Protein AF-A0A370LIV4-F1 (afdb_monomer)

Structure (mmCIF, N/CA/C/O backbone):
data_AF-A0A370LIV4-F1
#
_entry.id   AF-A0A370LIV4-F1
#
loop_
_atom_site.group_PDB
_atom_site.id
_atom_site.type_symbol
_atom_site.label_atom_id
_atom_site.label_alt_id
_atom_site.label_comp_id
_atom_site.label_asym_id
_atom_site.label_entity_id
_atom_site.label_seq_id
_atom_site.pdbx_PDB_ins_code
_atom_site.Cartn_x
_atom_site.Cartn_y
_atom_site.Cartn_z
_atom_site.occupancy
_atom_site.B_iso_or_equiv
_atom_site.auth_seq_id
_atom_site.auth_comp_id
_atom_site.auth_asym_id
_atom_site.auth_atom_id
_atom_site.pdbx_PDB_model_num
ATOM 1 N N . MET A 1 1 ? 11.289 -4.713 -11.083 1.00 63.22 1 MET A N 1
ATOM 2 C CA . MET A 1 1 ? 10.665 -3.385 -10.958 1.00 63.22 1 MET A CA 1
ATOM 3 C C . MET A 1 1 ? 11.166 -2.458 -12.043 1.00 63.22 1 MET A C 1
ATOM 5 O O . MET A 1 1 ? 12.280 -1.937 -11.963 1.00 63.22 1 MET A O 1
ATOM 9 N N . SER A 1 2 ? 10.345 -2.308 -13.073 1.00 83.94 2 SER A N 1
ATOM 10 C CA . SER A 1 2 ? 10.492 -1.308 -14.118 1.00 83.94 2 SER A CA 1
ATOM 11 C C . SER A 1 2 ? 10.261 0.105 -13.552 1.00 83.94 2 SER A C 1
ATOM 13 O O . SER A 1 2 ? 9.682 0.261 -12.473 1.00 83.94 2 SER A O 1
ATOM 15 N N . PRO A 1 3 ? 10.710 1.157 -14.255 1.00 84.69 3 PRO A N 1
ATOM 16 C CA . PRO A 1 3 ? 10.422 2.538 -13.870 1.00 84.69 3 PRO A CA 1
ATOM 17 C C . PRO A 1 3 ? 8.920 2.828 -13.722 1.00 84.69 3 PRO A C 1
ATOM 19 O O . PRO A 1 3 ? 8.533 3.501 -12.774 1.00 84.69 3 PRO A O 1
ATOM 22 N N . ILE A 1 4 ? 8.091 2.251 -14.596 1.00 82.81 4 ILE A N 1
ATOM 23 C CA . ILE A 1 4 ? 6.630 2.425 -14.601 1.00 82.81 4 ILE A CA 1
ATOM 24 C C . ILE A 1 4 ? 6.001 1.776 -13.363 1.00 82.81 4 ILE A C 1
ATOM 26 O O . ILE A 1 4 ? 5.159 2.374 -12.703 1.00 82.81 4 ILE A O 1
ATOM 30 N N . GLU A 1 5 ? 6.451 0.572 -12.999 1.00 79.31 5 GLU A N 1
ATOM 31 C CA . GLU A 1 5 ? 5.989 -0.104 -11.779 1.00 79.31 5 GLU A CA 1
ATOM 32 C C . GLU A 1 5 ? 6.329 0.717 -10.529 1.00 79.31 5 GLU A C 1
ATOM 34 O O . GLU A 1 5 ? 5.489 0.862 -9.647 1.00 79.31 5 GLU A O 1
ATOM 39 N N . ARG A 1 6 ? 7.525 1.323 -10.469 1.00 87.19 6 ARG A N 1
ATOM 40 C CA . ARG A 1 6 ? 7.885 2.203 -9.344 1.00 87.19 6 ARG A CA 1
ATOM 41 C C . ARG A 1 6 ? 7.032 3.461 -9.278 1.00 87.19 6 ARG A C 1
ATOM 43 O O . ARG A 1 6 ? 6.729 3.911 -8.182 1.00 87.19 6 ARG A O 1
ATOM 50 N N . GLU A 1 7 ? 6.705 4.060 -10.416 1.00 86.50 7 GLU A N 1
ATOM 51 C CA . GLU A 1 7 ? 5.859 5.253 -10.457 1.00 86.50 7 GLU A CA 1
ATOM 52 C C . GLU A 1 7 ? 4.441 4.942 -9.966 1.00 86.50 7 GLU A C 1
ATOM 54 O O . GLU A 1 7 ? 3.899 5.674 -9.142 1.00 86.50 7 GLU A O 1
ATOM 59 N N . HIS A 1 8 ? 3.884 3.798 -10.371 1.00 82.94 8 HIS A N 1
ATOM 60 C CA . HIS A 1 8 ? 2.605 3.327 -9.844 1.00 82.94 8 HIS A CA 1
ATOM 61 C C . HIS A 1 8 ? 2.646 3.069 -8.337 1.00 82.94 8 HIS A C 1
ATOM 63 O O . HIS A 1 8 ? 1.741 3.503 -7.630 1.00 82.94 8 HIS A O 1
ATOM 69 N N . MET A 1 9 ? 3.694 2.414 -7.833 1.00 86.06 9 MET A N 1
ATOM 70 C CA . MET A 1 9 ? 3.839 2.197 -6.391 1.00 86.06 9 MET A CA 1
ATOM 71 C C . MET A 1 9 ? 3.906 3.515 -5.622 1.00 86.06 9 MET A C 1
ATOM 73 O O . MET A 1 9 ? 3.216 3.655 -4.623 1.00 86.06 9 MET A O 1
ATOM 77 N N . LYS A 1 10 ? 4.643 4.511 -6.130 1.00 89.31 10 LYS A N 1
ATOM 78 C CA . LYS A 1 10 ? 4.691 5.848 -5.519 1.00 89.31 10 LYS A CA 1
ATOM 79 C C . LYS A 1 10 ? 3.323 6.523 -5.471 1.00 89.31 10 LYS A C 1
ATOM 81 O O . LYS A 1 10 ? 2.988 7.137 -4.467 1.00 89.31 10 LYS A O 1
ATOM 86 N N . SER A 1 11 ? 2.525 6.402 -6.532 1.00 87.12 11 SER A N 1
ATOM 87 C CA . SER A 1 11 ? 1.167 6.958 -6.544 1.00 87.12 11 SER A CA 1
ATOM 88 C C . SER A 1 11 ? 0.259 6.278 -5.515 1.00 87.12 11 SER A C 1
ATOM 90 O O . SER A 1 11 ? -0.558 6.940 -4.880 1.00 87.12 11 SER A O 1
ATOM 92 N N . ILE A 1 12 ? 0.411 4.966 -5.328 1.00 85.75 12 ILE A N 1
ATOM 93 C CA . ILE A 1 12 ? -0.316 4.213 -4.302 1.00 85.75 12 ILE A CA 1
ATOM 94 C C . ILE A 1 12 ? 0.158 4.615 -2.900 1.00 85.75 12 ILE A C 1
ATOM 96 O O . ILE A 1 12 ? -0.676 4.834 -2.028 1.00 85.75 12 ILE A O 1
ATOM 100 N N . ASP A 1 13 ? 1.464 4.787 -2.694 1.00 89.25 13 ASP A N 1
ATOM 101 C CA . ASP A 1 13 ? 2.020 5.274 -1.426 1.00 89.25 13 ASP A CA 1
ATOM 102 C C . ASP A 1 13 ? 1.447 6.650 -1.061 1.00 89.25 13 ASP A C 1
ATOM 104 O O . ASP A 1 13 ? 1.033 6.873 0.075 1.00 89.25 13 ASP A O 1
ATOM 108 N N . GLU A 1 14 ? 1.362 7.569 -2.025 1.00 89.62 14 GLU A N 1
ATOM 109 C CA . GLU A 1 14 ? 0.749 8.885 -1.821 1.00 89.62 14 GLU A CA 1
ATOM 11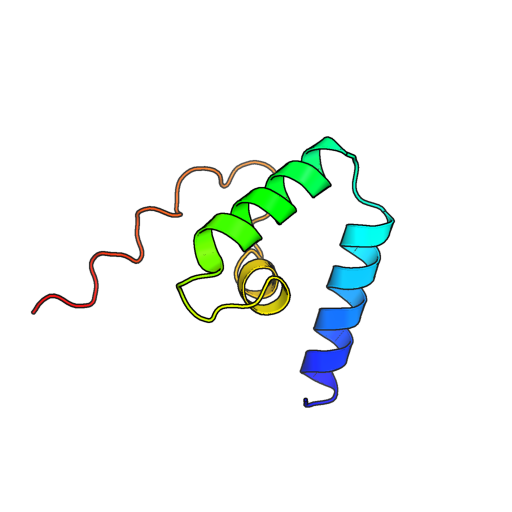0 C C . GLU A 1 14 ? -0.744 8.786 -1.484 1.00 89.62 14 GLU A C 1
ATOM 112 O O . GLU A 1 14 ? -1.229 9.544 -0.643 1.00 89.62 14 GLU A O 1
ATOM 117 N N . GLN A 1 15 ? -1.476 7.849 -2.090 1.00 86.06 15 GLN A N 1
ATOM 118 C CA . GLN A 1 15 ? -2.877 7.602 -1.742 1.00 86.06 15 GLN A CA 1
ATOM 119 C C . GLN A 1 15 ? -3.014 7.060 -0.320 1.00 86.06 15 GLN A C 1
ATOM 121 O O . GLN A 1 15 ? -3.841 7.564 0.427 1.00 86.06 15 GLN A O 1
ATOM 126 N N . ILE A 1 16 ? -2.177 6.105 0.089 1.00 86.56 16 ILE A N 1
ATOM 127 C CA . ILE A 1 16 ? -2.179 5.552 1.451 1.00 86.56 16 ILE A CA 1
ATOM 128 C C . ILE A 1 16 ? -1.845 6.642 2.477 1.00 86.56 16 ILE A C 1
ATOM 130 O O . ILE A 1 16 ? -2.504 6.746 3.507 1.00 86.56 16 ILE A O 1
ATOM 134 N N . LEU A 1 17 ? -0.850 7.486 2.196 1.00 91.00 17 LEU A N 1
ATOM 135 C CA . LEU A 1 17 ? -0.432 8.554 3.109 1.00 91.00 17 LEU A CA 1
ATOM 136 C C . LEU A 1 17 ? -1.503 9.635 3.307 1.00 91.00 17 LEU A C 1
ATOM 138 O O . LEU A 1 17 ? -1.555 10.240 4.376 1.00 91.00 17 LEU A O 1
ATOM 142 N N . ASN A 1 18 ? -2.334 9.882 2.292 1.00 90.31 18 ASN A N 1
ATOM 143 C CA . ASN A 1 18 ? -3.386 10.901 2.330 1.00 90.31 18 ASN A CA 1
ATOM 144 C C . ASN A 1 18 ? -4.794 10.326 2.559 1.00 90.31 18 ASN A C 1
ATOM 146 O O . ASN A 1 18 ? -5.754 11.095 2.633 1.00 90.31 18 ASN A O 1
ATOM 150 N N . ALA A 1 19 ? -4.930 9.004 2.654 1.00 88.56 19 ALA A N 1
ATOM 151 C CA . ALA A 1 19 ? -6.209 8.335 2.822 1.00 88.56 19 ALA A CA 1
ATOM 152 C C . ALA A 1 19 ? -6.827 8.633 4.189 1.00 88.56 19 ALA A C 1
ATOM 154 O O . ALA A 1 19 ? -6.154 8.776 5.215 1.00 88.56 19 ALA A O 1
ATOM 155 N N . THR A 1 20 ? -8.152 8.680 4.206 1.00 91.94 20 THR A N 1
ATOM 156 C CA . THR A 1 20 ? -8.921 8.714 5.444 1.00 91.94 20 THR A CA 1
ATOM 157 C C . THR A 1 20 ? -8.834 7.367 6.174 1.00 91.94 20 THR A C 1
ATOM 159 O O . THR A 1 20 ? -8.560 6.334 5.557 1.00 91.94 20 THR A O 1
ATOM 162 N N . PRO A 1 21 ? -9.112 7.324 7.490 1.00 91.06 21 PRO A N 1
ATOM 163 C CA . PRO A 1 21 ? -9.129 6.067 8.237 1.00 91.06 21 PRO A CA 1
ATOM 164 C C . PRO A 1 21 ? -10.066 5.000 7.646 1.00 91.06 21 PRO A C 1
ATOM 166 O O . PRO A 1 21 ? -9.729 3.822 7.671 1.00 91.06 21 PRO A O 1
ATOM 169 N N . GLU A 1 22 ? -11.207 5.405 7.079 1.00 88.00 22 GLU A N 1
ATOM 170 C CA . GLU A 1 22 ? -12.164 4.491 6.439 1.00 88.00 22 GLU A CA 1
ATOM 171 C C . GLU A 1 22 ? -11.594 3.875 5.151 1.00 88.00 22 GLU A C 1
ATOM 173 O O . GLU A 1 22 ? -11.711 2.671 4.919 1.00 88.00 22 GLU A O 1
ATOM 178 N N . GLU A 1 23 ? -10.925 4.681 4.326 1.00 84.69 23 GLU A N 1
ATOM 179 C CA . GLU A 1 23 ? -10.263 4.204 3.108 1.00 84.69 23 GLU A CA 1
ATOM 180 C C . GLU A 1 23 ? -9.093 3.270 3.438 1.00 84.69 23 GLU A C 1
ATOM 182 O O . GLU A 1 23 ? -8.924 2.238 2.787 1.00 84.69 23 GLU A O 1
ATOM 187 N N . LEU A 1 24 ? -8.325 3.582 4.486 1.00 88.06 24 LEU A N 1
ATOM 188 C CA . LEU A 1 24 ? -7.254 2.716 4.981 1.00 88.06 24 LEU A CA 1
ATOM 189 C C . LEU A 1 24 ? -7.787 1.369 5.478 1.00 88.06 24 LEU A C 1
ATOM 191 O O . LEU A 1 24 ? -7.201 0.331 5.174 1.00 88.06 24 LEU A O 1
ATOM 195 N N . GLU A 1 25 ? -8.911 1.363 6.192 1.00 89.50 25 GLU A N 1
ATOM 196 C CA . GLU A 1 25 ? -9.541 0.131 6.671 1.00 89.50 25 GLU A CA 1
ATOM 197 C C . GLU A 1 25 ? -10.022 -0.744 5.502 1.00 89.50 25 GLU A C 1
ATOM 199 O O . GLU A 1 25 ? -9.825 -1.964 5.499 1.00 89.50 25 GLU A O 1
ATOM 204 N N . GLN A 1 26 ? -10.580 -0.130 4.454 1.00 86.19 26 GLN A N 1
ATOM 205 C CA . GLN A 1 26 ? -10.951 -0.845 3.231 1.00 86.19 26 GLN A CA 1
ATOM 206 C C . GLN A 1 26 ? -9.733 -1.416 2.498 1.00 86.19 26 GLN A C 1
ATOM 208 O O . GLN A 1 26 ? -9.764 -2.578 2.087 1.00 86.19 26 GLN A O 1
ATOM 213 N N . MET A 1 27 ? -8.659 -0.635 2.352 1.00 85.38 27 MET A N 1
ATOM 214 C CA . MET A 1 27 ? -7.404 -1.104 1.756 1.00 85.38 27 MET A CA 1
ATOM 215 C C . MET A 1 27 ? -6.824 -2.287 2.537 1.00 85.38 27 MET A C 1
ATOM 217 O O . MET A 1 27 ? -6.460 -3.304 1.947 1.00 85.38 27 MET A O 1
ATOM 221 N N . GLN A 1 28 ? -6.808 -2.196 3.866 1.00 87.19 28 GLN A N 1
ATOM 222 C CA . GLN A 1 28 ? -6.294 -3.251 4.733 1.00 87.19 28 GLN A CA 1
ATOM 223 C C . GLN A 1 28 ? -7.143 -4.524 4.662 1.00 87.19 28 GLN A C 1
ATOM 225 O O . GLN A 1 28 ? -6.604 -5.630 4.656 1.00 87.19 28 GLN A O 1
ATOM 230 N N . LYS A 1 29 ? -8.466 -4.392 4.538 1.00 88.06 29 LYS A N 1
ATOM 231 C CA . LYS A 1 29 ? -9.358 -5.533 4.312 1.00 88.06 29 LYS A CA 1
ATOM 232 C C . LYS A 1 29 ? -9.059 -6.238 2.989 1.00 88.06 29 LYS A C 1
ATOM 234 O O . LYS A 1 29 ? -9.004 -7.464 2.952 1.00 88.06 29 LYS A O 1
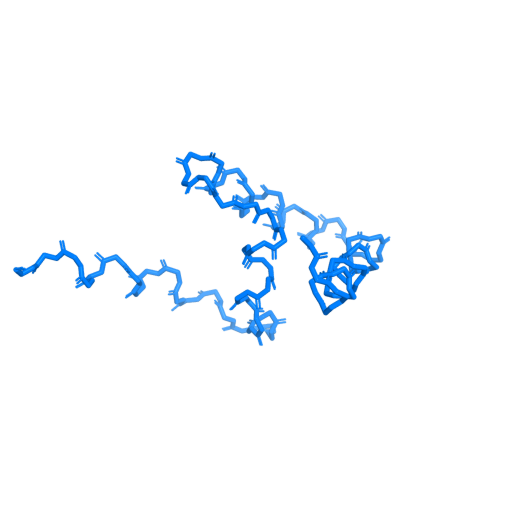ATOM 239 N N . VAL A 1 30 ? -8.841 -5.476 1.917 1.00 83.56 30 VAL A N 1
ATOM 240 C CA . VAL A 1 30 ? -8.494 -6.032 0.599 1.00 83.56 30 VAL A CA 1
ATOM 241 C C . VAL A 1 30 ? -7.144 -6.751 0.627 1.00 83.56 30 VAL A C 1
ATOM 243 O O . VAL A 1 30 ? -7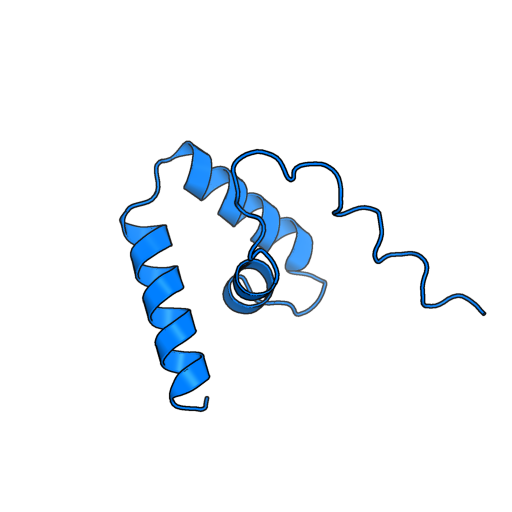.013 -7.795 -0.012 1.00 83.56 30 VAL A O 1
ATOM 246 N N . ASP A 1 31 ? -6.162 -6.233 1.366 1.00 84.56 31 ASP A N 1
ATOM 247 C CA . ASP A 1 31 ? -4.864 -6.891 1.553 1.00 84.56 31 ASP A CA 1
ATOM 248 C C . ASP A 1 31 ? -5.006 -8.213 2.325 1.00 84.56 31 ASP A C 1
ATOM 250 O O . ASP A 1 31 ? -4.561 -9.259 1.851 1.00 84.56 31 ASP A O 1
ATOM 254 N N . LEU A 1 32 ? -5.734 -8.205 3.448 1.00 85.88 32 LEU A N 1
ATOM 255 C CA . LEU A 1 32 ? -6.013 -9.404 4.249 1.00 85.88 32 LEU A CA 1
ATOM 256 C C . LEU A 1 32 ? -6.741 -10.490 3.445 1.00 85.88 32 LEU A C 1
ATOM 258 O O . LEU A 1 32 ? -6.362 -11.662 3.498 1.00 85.88 32 LEU A O 1
ATOM 262 N N . ASP A 1 33 ? -7.747 -10.108 2.656 1.00 84.12 33 ASP A N 1
ATOM 263 C CA . ASP A 1 33 ? -8.511 -11.038 1.817 1.00 84.12 33 ASP A CA 1
ATOM 264 C C . ASP A 1 33 ? -7.657 -11.653 0.689 1.00 84.12 33 ASP A C 1
ATOM 266 O O . ASP A 1 33 ? -7.955 -12.750 0.202 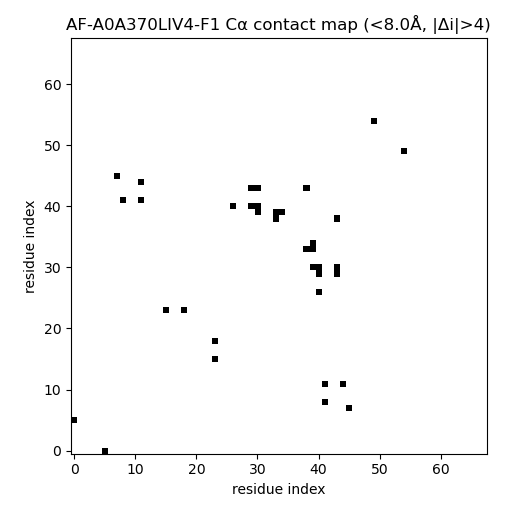1.00 84.12 33 ASP A O 1
ATOM 270 N N . ASN A 1 34 ? -6.581 -10.975 0.273 1.00 78.56 34 ASN A N 1
ATOM 271 C CA . ASN A 1 34 ? -5.692 -11.414 -0.805 1.00 78.56 34 ASN A CA 1
ATOM 272 C C . ASN A 1 34 ? -4.340 -11.964 -0.334 1.00 78.56 34 ASN A C 1
ATOM 274 O O . ASN A 1 34 ? -3.580 -12.481 -1.159 1.00 78.56 34 ASN A O 1
ATOM 278 N N . GLN A 1 35 ? -4.068 -11.960 0.973 1.00 75.31 35 GLN A N 1
ATOM 279 C CA . GLN A 1 35 ? -2.797 -12.394 1.555 1.00 75.31 35 GLN A CA 1
ATOM 280 C C . GLN A 1 35 ? -2.449 -13.858 1.219 1.00 75.31 35 GLN A C 1
ATOM 282 O O . GLN A 1 35 ? -1.282 -14.205 1.046 1.00 75.31 35 GLN A O 1
ATOM 287 N N . LEU A 1 36 ? -3.460 -14.722 1.062 1.00 82.00 36 LEU A N 1
ATOM 288 C CA . LEU A 1 36 ? -3.286 -16.129 0.666 1.00 82.00 36 LEU A CA 1
ATOM 289 C C . LEU A 1 36 ? -3.228 -16.342 -0.855 1.00 82.00 36 LEU A C 1
ATOM 291 O O . LEU A 1 36 ? -2.871 -17.427 -1.310 1.00 82.00 36 LEU A O 1
ATOM 295 N N . ASN A 1 37 ? -3.556 -15.317 -1.644 1.00 77.12 37 ASN A N 1
ATOM 296 C CA . ASN A 1 37 ? -3.586 -15.379 -3.107 1.00 77.12 37 ASN A CA 1
ATOM 297 C C . ASN A 1 37 ? -2.241 -14.973 -3.735 1.00 77.12 37 ASN A C 1
ATOM 299 O O . ASN A 1 37 ? -2.122 -14.941 -4.958 1.00 77.12 37 ASN A O 1
ATOM 303 N N . GLY A 1 38 ? -1.239 -14.630 -2.914 1.00 74.25 38 GLY A N 1
ATOM 304 C CA . GLY A 1 38 ? 0.074 -14.172 -3.377 1.00 74.25 38 GLY A CA 1
ATOM 305 C C . GLY A 1 38 ? 0.033 -12.831 -4.118 1.00 74.25 38 GLY A C 1
ATOM 306 O O . GLY A 1 38 ? 0.951 -12.529 -4.873 1.00 74.25 38 GLY A O 1
ATOM 307 N N . THR A 1 39 ? -1.039 -12.056 -3.940 1.00 81.12 39 THR A N 1
ATOM 308 C CA . THR A 1 39 ? -1.225 -10.734 -4.551 1.00 81.12 39 THR A CA 1
ATOM 309 C C . THR A 1 39 ? -0.874 -9.675 -3.518 1.00 81.12 39 THR A C 1
ATOM 311 O O . THR A 1 39 ? -1.355 -9.748 -2.390 1.00 81.12 39 THR A O 1
ATOM 314 N N . THR A 1 40 ? -0.029 -8.712 -3.883 1.00 80.88 40 THR A N 1
ATOM 315 C CA . THR A 1 40 ? 0.315 -7.608 -2.979 1.00 80.88 40 THR A CA 1
ATOM 316 C C . THR A 1 40 ? -0.747 -6.517 -3.030 1.00 80.88 40 THR A C 1
ATOM 318 O O . THR A 1 40 ? -1.490 -6.411 -4.009 1.00 80.88 40 THR A O 1
ATOM 321 N N . ILE A 1 41 ? -0.785 -5.649 -2.017 1.00 80.06 41 ILE A N 1
ATOM 322 C CA . ILE A 1 41 ? -1.668 -4.482 -2.038 1.00 80.06 4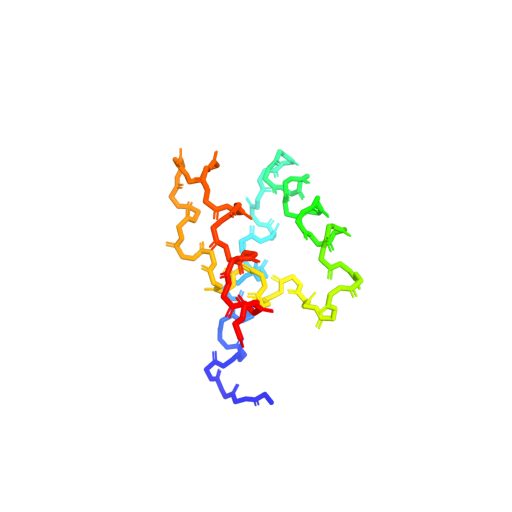1 ILE A CA 1
ATOM 323 C C . ILE A 1 41 ? -1.451 -3.608 -3.281 1.00 80.06 41 ILE A C 1
ATOM 325 O O . ILE A 1 41 ? -2.414 -3.129 -3.865 1.00 80.06 41 ILE A O 1
ATOM 329 N N . TYR A 1 42 ? -0.214 -3.478 -3.767 1.00 82.81 42 TYR A N 1
ATOM 330 C CA . TYR A 1 42 ? 0.074 -2.712 -4.980 1.00 82.81 42 TYR A CA 1
ATOM 331 C C . TYR A 1 42 ? -0.567 -3.348 -6.215 1.00 82.81 42 TYR A C 1
ATOM 333 O O . TYR A 1 42 ? -1.152 -2.648 -7.034 1.00 82.81 42 TYR A O 1
ATOM 341 N N . ASP A 1 43 ? -0.536 -4.675 -6.325 1.00 80.19 43 ASP A N 1
ATOM 342 C CA . ASP A 1 43 ? -1.174 -5.390 -7.435 1.00 80.19 43 ASP A CA 1
ATOM 343 C C . ASP A 1 43 ? -2.707 -5.322 -7.349 1.00 80.19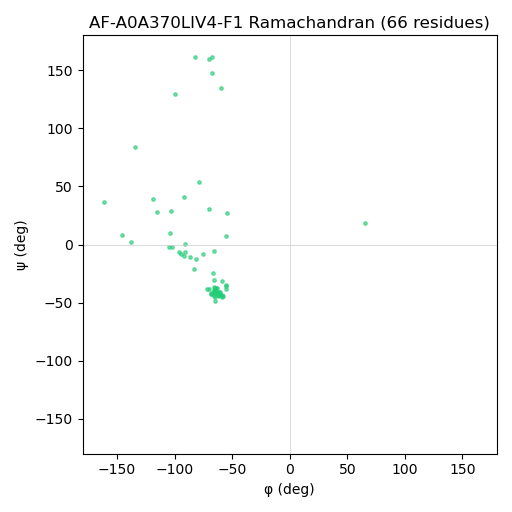 43 ASP A C 1
ATOM 345 O O . ASP A 1 43 ? -3.394 -5.164 -8.364 1.00 80.19 43 ASP A O 1
ATOM 349 N N . ALA A 1 44 ? -3.248 -5.404 -6.130 1.00 77.75 44 ALA A N 1
ATOM 350 C CA . ALA A 1 44 ? -4.677 -5.280 -5.869 1.00 77.75 44 ALA A CA 1
ATOM 351 C C . ALA A 1 44 ? -5.192 -3.868 -6.199 1.00 77.75 44 ALA A C 1
ATOM 353 O O . ALA A 1 44 ? -6.263 -3.730 -6.795 1.00 77.75 44 ALA A O 1
ATOM 354 N N . LEU A 1 45 ? -4.402 -2.839 -5.874 1.00 73.94 45 LEU A N 1
ATOM 355 C CA . LEU A 1 45 ? -4.736 -1.431 -6.083 1.00 73.94 45 LEU A CA 1
ATOM 356 C C . LEU A 1 45 ? -4.442 -0.928 -7.515 1.00 73.94 45 LEU A C 1
ATOM 358 O O . LEU A 1 45 ? -5.032 0.048 -7.973 1.00 73.94 45 LEU A O 1
ATOM 362 N N . VAL A 1 46 ? -3.570 -1.600 -8.276 1.00 67.44 46 VAL A N 1
ATOM 363 C CA . VAL A 1 46 ? -3.332 -1.286 -9.701 1.00 67.44 46 VAL A CA 1
ATOM 364 C C . VAL A 1 46 ? -4.513 -1.711 -10.579 1.00 67.44 46 VAL A C 1
ATOM 366 O O . VAL A 1 46 ? -4.870 -1.005 -11.525 1.00 67.44 46 VAL A O 1
ATOM 369 N N . ASN A 1 47 ? -5.134 -2.857 -10.284 1.00 54.59 47 ASN A N 1
ATOM 370 C CA . ASN A 1 47 ? -6.289 -3.361 -11.039 1.00 54.59 47 ASN A CA 1
ATOM 371 C C . ASN A 1 47 ? -7.613 -2.716 -10.627 1.00 54.59 47 ASN A C 1
ATOM 373 O O . ASN A 1 47 ? -8.614 -2.832 -11.333 1.00 54.59 47 ASN A O 1
ATOM 377 N N . SER A 1 48 ? -7.619 -1.997 -9.514 1.00 53.81 48 SER A N 1
ATOM 378 C CA . SER A 1 48 ? -8.763 -1.254 -9.022 1.00 53.81 48 SER A CA 1
ATOM 379 C C . SER A 1 48 ? -8.769 0.191 -9.523 1.00 53.81 48 SER A C 1
ATOM 381 O O . SER A 1 48 ? -9.235 1.087 -8.822 1.00 53.81 48 SER A O 1
ATOM 383 N N . LYS A 1 49 ? -8.415 0.429 -10.798 1.00 45.12 49 LYS A N 1
ATOM 384 C CA . LYS A 1 49 ? -8.745 1.682 -11.525 1.00 45.12 49 LYS A CA 1
ATOM 385 C C . LYS A 1 49 ? -10.251 2.023 -11.538 1.00 45.12 49 LYS A C 1
ATOM 387 O O . LYS A 1 49 ? -10.674 2.945 -12.220 1.00 45.12 49 LYS A O 1
ATOM 392 N N . SER A 1 50 ? -11.058 1.272 -10.795 1.00 41.84 50 SER A N 1
ATOM 393 C CA . SER A 1 50 ? -12.446 1.524 -10.452 1.00 41.84 50 SER A CA 1
ATOM 394 C C . SER A 1 50 ? -12.664 1.743 -8.943 1.00 41.84 50 SER A C 1
ATOM 396 O O . SER A 1 50 ? -13.783 1.541 -8.485 1.00 41.84 50 SER A O 1
ATOM 398 N N . TYR A 1 51 ? -11.684 2.236 -8.170 1.00 46.41 51 TYR A N 1
ATOM 399 C CA . TYR A 1 51 ? -11.966 3.028 -6.953 1.00 46.41 51 TYR A CA 1
ATOM 400 C C . TYR A 1 51 ? -12.545 4.413 -7.313 1.00 46.41 51 TYR A C 1
ATOM 402 O O . TYR A 1 51 ? -12.410 5.385 -6.582 1.00 46.41 51 TYR A O 1
ATOM 410 N N . ASP A 1 52 ? -13.267 4.506 -8.431 1.00 36.47 52 ASP A N 1
ATOM 411 C CA . ASP A 1 52 ? -14.443 5.351 -8.475 1.00 36.47 52 ASP A CA 1
ATOM 412 C C . ASP A 1 52 ? -15.407 4.840 -7.400 1.00 36.47 52 ASP A C 1
ATOM 414 O O . ASP A 1 52 ? -15.646 3.638 -7.268 1.00 36.47 52 ASP A O 1
ATOM 418 N N . HIS A 1 53 ? -15.959 5.777 -6.646 1.00 41.47 53 HIS A N 1
ATOM 419 C CA . HIS A 1 53 ? -16.835 5.683 -5.474 1.00 41.47 53 HIS A CA 1
ATOM 420 C C . HIS A 1 53 ? -18.144 4.845 -5.651 1.00 41.47 53 HIS A C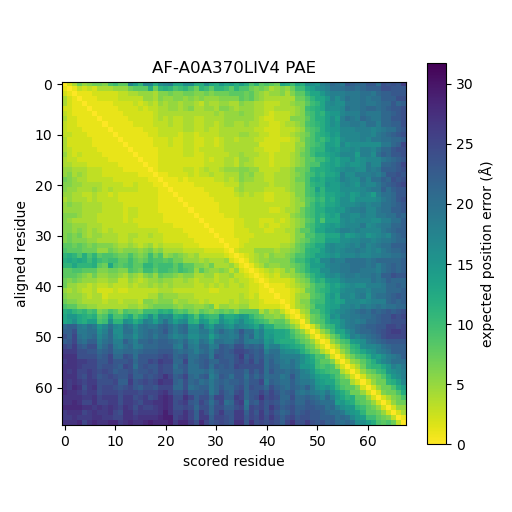 1
ATOM 422 O O . HIS A 1 53 ? -19.162 5.123 -5.013 1.00 41.47 53 HIS A O 1
ATOM 428 N N . LYS A 1 54 ? -18.186 3.850 -6.557 1.00 38.09 54 LYS A N 1
ATOM 429 C CA . LYS A 1 54 ? -19.351 3.022 -6.931 1.00 38.09 54 LYS A CA 1
ATOM 430 C C . LYS A 1 54 ? -19.067 1.551 -7.304 1.00 38.09 54 LYS A C 1
ATOM 432 O O . LYS A 1 54 ? -20.000 0.873 -7.726 1.00 38.09 54 LYS A O 1
ATOM 437 N N . SER A 1 55 ? -17.861 1.003 -7.129 1.00 37.75 55 SER A N 1
ATOM 438 C CA . SER A 1 55 ? -17.549 -0.365 -7.617 1.00 37.75 55 SER A CA 1
ATOM 439 C C . SER A 1 55 ? -17.510 -1.464 -6.553 1.00 37.75 55 SER A C 1
ATOM 441 O O . SER A 1 55 ? -16.832 -2.474 -6.733 1.00 37.75 55 SER A O 1
ATOM 443 N N . ILE A 1 56 ? -18.263 -1.346 -5.461 1.00 40.47 56 ILE A N 1
ATOM 444 C CA . ILE A 1 56 ? -18.452 -2.452 -4.505 1.00 40.47 56 ILE A CA 1
ATOM 445 C C . ILE A 1 56 ? -19.497 -3.435 -5.067 1.00 40.47 56 ILE A C 1
ATOM 447 O O . ILE A 1 56 ? -20.523 -3.695 -4.451 1.00 40.47 56 ILE A O 1
ATOM 451 N N . THR A 1 57 ? -19.315 -3.947 -6.290 1.00 34.66 57 THR A N 1
ATOM 452 C CA . THR A 1 57 ? -20.125 -5.066 -6.826 1.00 34.66 57 THR A CA 1
ATOM 453 C C . THR A 1 57 ? -19.473 -5.774 -8.024 1.00 34.66 57 THR A C 1
ATOM 455 O O . THR A 1 57 ? -20.160 -6.175 -8.958 1.00 34.66 57 THR A O 1
ATOM 458 N N . GLN A 1 58 ? -18.146 -5.946 -8.061 1.00 40.62 58 GLN A N 1
ATOM 459 C CA . GLN A 1 58 ? -17.535 -6.777 -9.122 1.00 40.62 58 GLN A CA 1
ATOM 460 C C . GLN A 1 58 ? -16.415 -7.728 -8.683 1.00 40.62 58 GLN A C 1
ATOM 462 O O . GLN A 1 58 ? -15.946 -8.529 -9.492 1.00 40.62 58 GLN A O 1
ATOM 467 N N . ALA A 1 59 ? -16.091 -7.784 -7.387 1.00 39.72 59 ALA A N 1
ATOM 468 C CA . ALA A 1 59 ? -15.167 -8.782 -6.833 1.00 39.72 59 ALA A CA 1
ATOM 469 C C . ALA A 1 59 ? -15.690 -10.239 -6.913 1.00 39.72 59 ALA A C 1
ATOM 471 O O . ALA A 1 59 ? -14.961 -11.183 -6.622 1.00 39.72 59 ALA A O 1
ATOM 472 N N . GLN A 1 60 ? -16.936 -10.458 -7.356 1.00 44.56 60 GLN A N 1
ATOM 473 C CA . GLN A 1 60 ? -17.500 -11.798 -7.565 1.00 44.56 60 GLN A CA 1
ATOM 474 C C . GLN A 1 60 ? -17.367 -12.329 -9.009 1.00 44.56 60 GLN A C 1
ATOM 476 O O . GLN A 1 60 ? -17.620 -13.511 -9.229 1.00 44.56 60 GLN A O 1
ATOM 481 N N . SER A 1 61 ? -16.923 -11.535 -9.996 1.00 39.91 61 SER A N 1
ATOM 482 C CA . SER A 1 61 ? -16.955 -11.968 -11.410 1.00 39.91 61 SER A CA 1
ATOM 483 C C . SER A 1 61 ? -15.683 -12.658 -11.936 1.00 39.91 61 SER A C 1
ATOM 485 O O . SER A 1 61 ? -15.724 -13.231 -13.027 1.00 39.91 61 SER A O 1
ATOM 487 N N . LEU A 1 62 ? -14.558 -12.663 -11.212 1.00 44.94 62 LEU A N 1
ATOM 488 C CA . LEU A 1 62 ? -13.323 -13.314 -11.695 1.00 44.94 62 LEU A CA 1
ATOM 489 C C . LEU A 1 62 ? -13.184 -14.791 -11.278 1.00 44.94 62 LEU A C 1
ATOM 491 O O . LEU A 1 62 ? -12.315 -15.488 -11.795 1.00 44.94 62 LEU A O 1
ATOM 495 N N . LYS A 1 63 ? -14.084 -15.322 -10.436 1.00 42.62 63 LYS A N 1
ATOM 496 C CA . LYS A 1 63 ? -14.067 -16.741 -10.017 1.00 42.62 63 LYS A CA 1
ATOM 497 C C . LYS A 1 63 ? -14.554 -17.747 -11.076 1.00 42.62 63 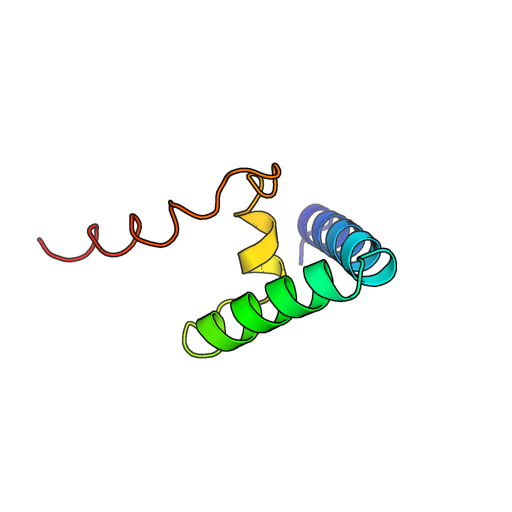LYS A C 1
ATOM 499 O O . LYS A 1 63 ? -14.363 -18.943 -10.883 1.00 42.62 63 LYS A O 1
ATOM 504 N N . ASN A 1 64 ? -15.112 -17.309 -12.211 1.00 42.41 64 ASN A N 1
ATOM 505 C CA . ASN A 1 64 ? -15.761 -18.218 -13.175 1.00 42.41 64 ASN A CA 1
ATOM 506 C C . ASN A 1 64 ? -14.966 -18.547 -14.454 1.00 42.41 64 ASN A C 1
ATOM 508 O O . ASN A 1 64 ? -15.529 -19.165 -15.353 1.00 42.41 64 ASN A O 1
ATOM 512 N N . LYS A 1 65 ? -13.677 -18.193 -14.574 1.00 40.94 65 LYS A N 1
ATOM 513 C CA . LYS A 1 65 ? -12.905 -18.493 -15.804 1.00 40.94 65 LYS A CA 1
ATOM 514 C C . LYS A 1 65 ? -12.050 -19.768 -15.785 1.00 40.94 65 LYS A C 1
ATOM 516 O O . LYS A 1 65 ? -11.595 -20.1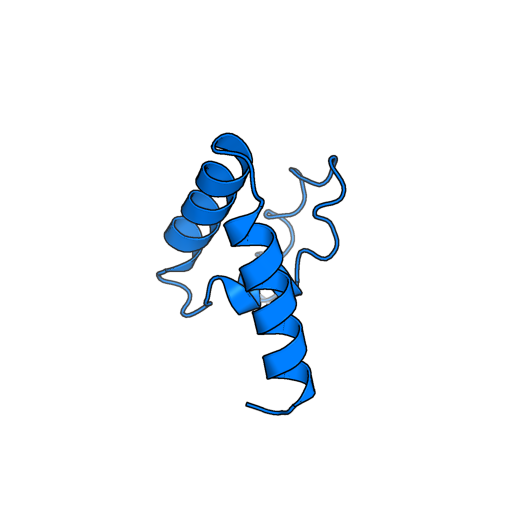61 -16.849 1.00 40.94 65 LYS A O 1
ATOM 521 N N . ASN A 1 66 ? -11.924 -20.473 -14.656 1.00 39.91 66 ASN A N 1
ATOM 522 C CA . ASN A 1 66 ? -11.076 -21.677 -14.556 1.00 39.91 66 ASN A CA 1
ATOM 523 C C . ASN A 1 66 ? -11.842 -22.969 -14.201 1.00 39.91 66 ASN A C 1
ATOM 525 O O . ASN A 1 66 ? -11.356 -23.798 -13.436 1.00 39.91 66 ASN A O 1
ATOM 529 N N . LYS A 1 67 ? -13.046 -23.160 -14.751 1.00 41.69 67 LYS A N 1
ATOM 530 C CA . LYS A 1 67 ? -13.672 -24.490 -14.858 1.00 41.69 67 LYS A CA 1
ATOM 531 C C . LYS A 1 67 ? -14.255 -24.674 -16.257 1.00 41.69 67 LYS A C 1
ATOM 533 O O . LYS A 1 67 ? -15.443 -24.441 -16.473 1.00 41.69 67 LYS A O 1
ATOM 538 N N . LYS A 1 68 ? -13.415 -25.086 -17.198 1.00 36.94 68 LYS A N 1
ATOM 539 C CA . LYS A 1 68 ? -13.840 -25.852 -18.367 1.00 36.94 68 LYS A CA 1
ATOM 540 C C . LYS A 1 68 ? -12.718 -26.774 -18.800 1.00 36.94 68 LYS A C 1
ATOM 542 O O . LYS A 1 68 ? -11.563 -26.301 -18.776 1.00 36.94 68 LYS A O 1
#

Foldseek 3Di:
DDPVLVVLVVVVVVCCVPDDPVVVVVLVVQQVVCVVVPAHSSNVVVVPPVVPVPPPPDPPPPPPPPDD

Mean predicted aligned error: 11.28 Å

Solvent-accessible surface area (backbone atoms only — not comparable to full-atom values): 4389 Å² total; per-residue (Å²): 132,54,73,67,58,51,52,53,47,51,55,49,50,53,47,62,75,70,46,52,73,69,56,48,52,52,51,51,50,54,33,64,76,26,58,87,72,78,48,50,59,66,61,57,58,63,75,39,83,50,77,52,101,78,57,94,81,55,91,77,69,75,80,72,79,85,81,129

Radius of gyration: 13.37 Å; Cα contacts (8 Å, |Δi|>4): 18; chains: 1; bounding box: 31×37×27 Å

pLDDT: mean 70.22, std 20.27, range [34.66, 91.94]

Sequence (68 aa):
MSPIEREHMKSIDEQILNATPEELEQMQKVDLDNQLNGTTIYDALVNSKSYDHKSITQAQSLKNKNKK

Secondary structure (DSSP, 8-state):
--HHHHHHHHHHHHHHHH--HHHHHHHHHHHHHHGGGT--HHHHHHS-TT-STT-TT-TTSGGGSS--